Protein AF-A0A398BL85-F1 (afdb_monomer)

Sequence (91 aa):
MGLPFFGAILKPGQPGFGPLVCHANTAAARQPVAQSGMFRALFGLLSRALPAKIAGSWRRNPFFSNRNTPVVRPEILTLGQRNAARPPQGR

Structure (mmCIF, N/CA/C/O backbone):
data_AF-A0A398BL85-F1
#
_entry.id   AF-A0A398BL85-F1
#
loop_
_atom_site.group_PDB
_atom_site.id
_atom_site.type_symbol
_atom_site.label_atom_id
_atom_site.label_alt_id
_atom_site.label_comp_id
_atom_site.label_asym_id
_atom_site.label_entity_id
_atom_site.label_seq_id
_atom_sit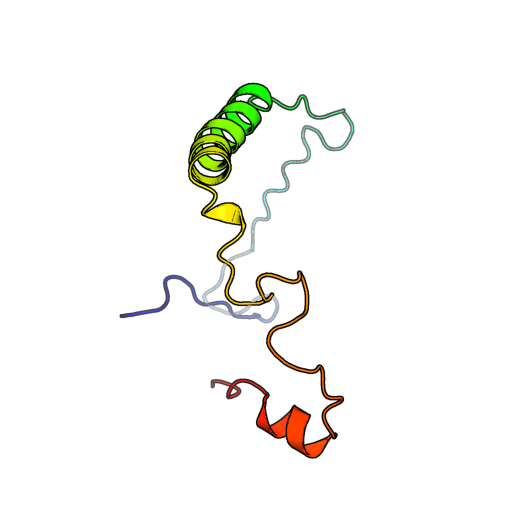e.pdbx_PDB_ins_code
_atom_site.Cartn_x
_atom_site.Cartn_y
_atom_site.Cartn_z
_atom_site.occupancy
_atom_site.B_iso_or_equiv
_atom_site.auth_seq_id
_atom_site.auth_comp_id
_atom_site.auth_asym_id
_atom_site.auth_atom_id
_atom_site.pdbx_PDB_model_num
ATOM 1 N N . MET A 1 1 ? -14.270 -19.973 -2.121 1.00 43.47 1 MET A N 1
ATOM 2 C CA . MET A 1 1 ? -13.616 -18.646 -2.168 1.00 43.47 1 MET A CA 1
ATOM 3 C C . MET A 1 1 ? -12.144 -18.847 -1.823 1.00 43.47 1 MET A C 1
ATOM 5 O O . MET A 1 1 ? -11.792 -18.811 -0.654 1.00 43.47 1 MET A O 1
ATOM 9 N N . GLY A 1 2 ? -11.323 -19.218 -2.809 1.00 55.19 2 GLY A N 1
ATOM 10 C CA . GLY A 1 2 ? -9.900 -19.515 -2.609 1.00 55.19 2 GLY A CA 1
ATOM 11 C C . GLY A 1 2 ? -9.051 -18.249 -2.704 1.00 55.19 2 GLY A C 1
ATOM 12 O O . GLY A 1 2 ? -9.367 -17.359 -3.491 1.00 55.19 2 GLY A O 1
ATOM 13 N N . LEU A 1 3 ? -7.998 -18.163 -1.889 1.00 49.91 3 LEU A N 1
ATOM 14 C CA . LEU A 1 3 ? -7.006 -17.090 -1.958 1.00 49.91 3 LEU A CA 1
ATOM 15 C C . LEU A 1 3 ? -6.361 -17.072 -3.358 1.00 49.91 3 LEU A C 1
ATOM 17 O O . LEU A 1 3 ? -5.941 -18.128 -3.830 1.00 49.91 3 LEU A O 1
ATOM 21 N N . PRO A 1 4 ? -6.248 -15.910 -4.029 1.00 65.75 4 PRO A N 1
ATOM 22 C CA . PRO A 1 4 ? -5.763 -15.822 -5.410 1.00 65.75 4 PRO A CA 1
ATOM 23 C C . PRO A 1 4 ? -4.246 -16.042 -5.558 1.00 65.75 4 PRO A C 1
ATOM 25 O O . PRO A 1 4 ? -3.691 -15.795 -6.625 1.00 65.75 4 PRO A O 1
ATOM 28 N N . PHE A 1 5 ? -3.563 -16.478 -4.498 1.00 66.62 5 PHE A N 1
ATOM 29 C CA . PHE A 1 5 ? -2.140 -16.799 -4.497 1.00 66.62 5 PHE A CA 1
ATOM 30 C C . PHE A 1 5 ? -1.772 -17.665 -3.282 1.00 66.62 5 PHE A C 1
ATOM 32 O O . PHE A 1 5 ? -2.338 -17.523 -2.199 1.00 66.62 5 PHE A O 1
ATOM 39 N N . PHE A 1 6 ? -0.783 -18.538 -3.474 1.00 67.75 6 PHE A N 1
ATOM 40 C CA . PHE A 1 6 ? -0.122 -19.338 -2.442 1.00 67.75 6 PHE A CA 1
ATOM 41 C C . PHE A 1 6 ? 1.391 -19.128 -2.573 1.00 67.75 6 PHE A C 1
ATOM 43 O O . PHE A 1 6 ? 1.909 -19.056 -3.688 1.00 67.75 6 PHE A O 1
ATOM 50 N N . GLY A 1 7 ? 2.089 -19.003 -1.445 1.00 73.12 7 GLY A N 1
ATOM 51 C CA . GLY A 1 7 ? 3.543 -18.858 -1.396 1.00 73.12 7 GLY A CA 1
ATOM 52 C C . GLY A 1 7 ? 4.175 -20.026 -0.647 1.00 73.12 7 GLY A C 1
ATOM 53 O O . GLY A 1 7 ? 3.735 -20.359 0.449 1.00 73.12 7 GLY A O 1
ATOM 54 N N . ALA A 1 8 ? 5.222 -20.619 -1.220 1.00 75.81 8 ALA A N 1
ATOM 55 C CA . ALA A 1 8 ? 6.027 -21.660 -0.586 1.00 75.81 8 ALA A CA 1
ATOM 56 C C . ALA A 1 8 ? 7.517 -21.326 -0.690 1.00 75.81 8 ALA A C 1
ATOM 58 O O . ALA A 1 8 ? 7.977 -20.801 -1.703 1.00 75.81 8 ALA A O 1
ATOM 59 N N . ILE A 1 9 ? 8.274 -21.672 0.352 1.00 80.19 9 ILE A N 1
ATOM 60 C CA . ILE A 1 9 ? 9.738 -21.641 0.333 1.00 80.19 9 ILE A CA 1
ATOM 61 C C . ILE A 1 9 ? 10.206 -23.055 0.001 1.00 80.19 9 ILE A C 1
ATOM 63 O O . ILE A 1 9 ? 9.986 -23.985 0.776 1.00 80.19 9 ILE A O 1
ATOM 67 N N . LEU A 1 10 ? 10.826 -23.221 -1.164 1.00 81.31 10 LEU A N 1
ATOM 68 C CA . LEU A 1 10 ? 11.307 -24.516 -1.638 1.00 81.31 10 LEU A CA 1
ATOM 69 C C . LEU A 1 10 ? 12.799 -24.677 -1.356 1.00 81.31 10 LEU A C 1
ATOM 71 O O . LEU A 1 10 ? 13.564 -23.712 -1.390 1.00 81.31 10 LEU A O 1
ATOM 75 N N .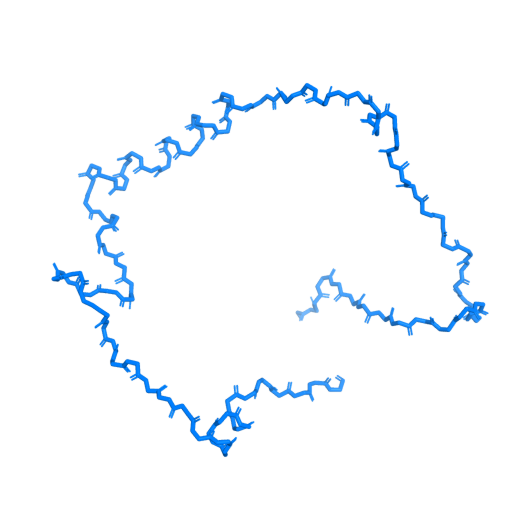 LYS A 1 11 ? 13.221 -25.920 -1.109 1.00 81.75 11 LYS A N 1
ATOM 76 C CA . LYS A 1 11 ? 14.644 -26.268 -1.082 1.00 81.75 11 LYS A CA 1
ATOM 77 C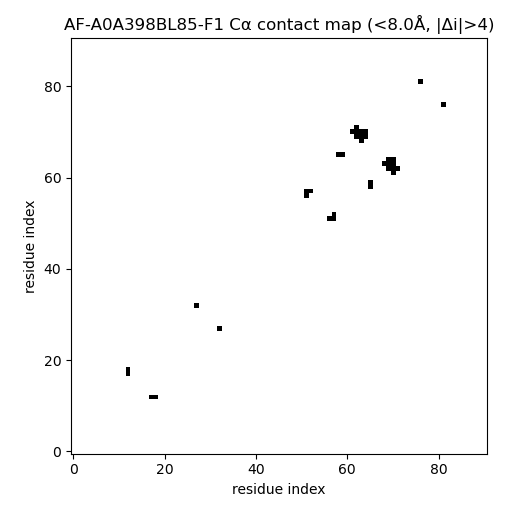 C . LYS A 1 11 ? 15.214 -26.195 -2.509 1.00 81.75 11 LYS A C 1
ATOM 79 O O . LYS A 1 11 ? 14.482 -26.485 -3.460 1.00 81.75 11 LYS A O 1
ATOM 84 N N . PRO A 1 12 ? 16.501 -25.845 -2.687 1.00 79.38 12 PRO A N 1
ATOM 85 C CA . PRO A 1 12 ? 17.138 -25.882 -4.002 1.00 79.38 12 PRO A CA 1
ATOM 86 C C . PRO A 1 12 ? 16.978 -27.260 -4.666 1.00 79.38 12 PRO A C 1
ATOM 88 O O . PRO A 1 12 ? 17.279 -28.277 -4.045 1.00 79.38 12 PRO A O 1
ATOM 91 N N . GLY A 1 13 ? 16.489 -27.293 -5.911 1.00 81.56 13 GLY A N 1
ATOM 92 C CA . GLY A 1 13 ? 16.308 -28.533 -6.682 1.00 81.56 13 GLY A CA 1
ATOM 93 C C . GLY A 1 13 ? 15.077 -29.374 -6.319 1.00 81.56 13 GLY A C 1
ATOM 94 O O . GLY A 1 13 ? 15.044 -30.556 -6.654 1.00 81.56 13 GLY A O 1
ATOM 95 N N . GLN A 1 14 ? 14.078 -28.805 -5.631 1.00 86.94 14 GLN A N 1
ATOM 96 C CA . GLN A 1 14 ? 12.840 -29.510 -5.278 1.00 86.94 14 GLN A CA 1
ATOM 97 C C . GLN A 1 14 ? 12.194 -30.189 -6.514 1.00 86.94 14 GLN A C 1
ATOM 99 O O . GLN A 1 14 ? 11.864 -29.496 -7.480 1.00 86.94 14 GLN A O 1
ATOM 104 N N . PRO A 1 15 ? 11.946 -31.515 -6.485 1.00 83.69 15 PRO A N 1
ATOM 105 C CA . PRO A 1 15 ? 11.302 -32.229 -7.586 1.00 83.69 15 PRO A CA 1
ATOM 106 C C . PRO A 1 15 ? 9.943 -31.624 -7.956 1.00 83.69 15 PRO A C 1
ATOM 108 O O . PRO A 1 15 ? 9.151 -31.280 -7.077 1.00 83.69 15 PRO A O 1
ATOM 111 N N . GLY A 1 16 ? 9.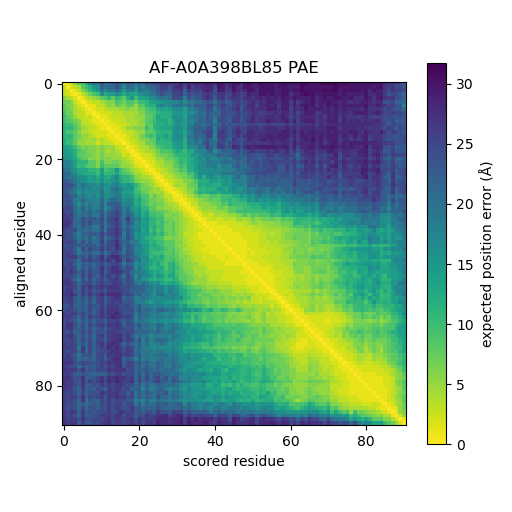673 -31.503 -9.257 1.00 84.62 16 GLY A N 1
ATOM 112 C CA . GLY A 1 16 ? 8.444 -30.895 -9.783 1.00 84.62 16 GLY A CA 1
ATOM 113 C C . GLY A 1 16 ? 8.499 -29.374 -9.961 1.00 84.62 16 GLY A C 1
ATOM 114 O O . GLY A 1 16 ? 7.572 -28.807 -10.532 1.00 84.62 16 GLY A O 1
ATOM 115 N N . PHE A 1 17 ? 9.586 -28.716 -9.546 1.00 75.50 17 PHE A N 1
ATOM 116 C CA . PHE A 1 17 ? 9.814 -27.290 -9.774 1.00 75.50 17 PHE A CA 1
A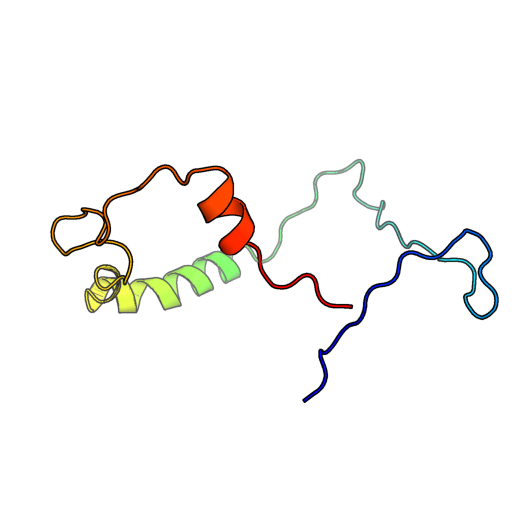TOM 117 C C . PHE A 1 17 ? 11.088 -27.091 -10.603 1.00 75.50 17 PHE A C 1
ATOM 119 O O . PHE A 1 17 ? 12.158 -27.589 -10.260 1.00 75.50 17 PHE A O 1
ATOM 126 N N . GLY A 1 18 ? 10.955 -26.397 -11.736 1.00 78.50 18 GLY A N 1
ATOM 127 C CA . GLY A 1 18 ? 12.069 -26.101 -12.640 1.00 78.50 18 GLY A CA 1
ATOM 128 C C . GLY A 1 18 ? 12.981 -24.979 -12.125 1.00 78.50 18 GLY A C 1
ATOM 129 O O . GLY A 1 18 ? 12.669 -24.337 -11.118 1.00 78.50 18 GLY A O 1
ATOM 130 N N . PRO A 1 19 ? 14.107 -24.712 -12.812 1.00 75.12 19 PRO A N 1
ATOM 131 C CA . PRO A 1 19 ? 14.986 -23.603 -12.463 1.00 75.12 19 PRO A CA 1
ATOM 132 C C . PRO A 1 19 ? 14.212 -22.283 -12.487 1.00 75.12 19 PRO A C 1
ATOM 134 O O . PRO A 1 19 ? 13.492 -21.977 -13.439 1.00 75.12 19 PRO A O 1
ATOM 137 N N . LEU A 1 20 ? 14.367 -21.493 -11.425 1.00 68.62 20 LEU A N 1
ATOM 138 C CA . LEU A 1 20 ? 13.729 -20.190 -11.325 1.00 68.62 20 LEU A CA 1
ATOM 139 C C . LEU A 1 20 ? 14.505 -19.201 -12.200 1.00 68.62 20 LEU A C 1
ATOM 141 O O . LEU A 1 20 ? 15.617 -18.793 -11.866 1.00 68.62 20 LEU A O 1
ATOM 145 N N . VAL A 1 21 ? 13.927 -18.837 -13.345 1.00 73.81 21 VAL A N 1
ATOM 146 C CA . VAL A 1 21 ? 14.499 -17.824 -14.238 1.00 73.81 21 VAL A CA 1
ATOM 147 C C . VAL A 1 21 ? 14.076 -16.447 -13.733 1.00 73.81 21 VAL A C 1
ATOM 149 O O . VAL A 1 21 ? 12.981 -15.961 -14.014 1.00 73.81 21 VAL A O 1
ATOM 152 N N . CYS A 1 22 ? 14.942 -15.817 -12.943 1.00 69.75 22 CYS A N 1
ATOM 153 C CA . CYS A 1 22 ? 14.750 -14.435 -12.521 1.00 69.75 22 CYS A CA 1
ATOM 154 C C . CYS A 1 22 ? 15.014 -13.489 -13.697 1.00 69.75 22 CYS A C 1
ATOM 156 O O . CYS A 1 22 ? 16.162 -13.284 -14.090 1.00 69.75 22 CYS A O 1
ATOM 158 N N . HIS A 1 23 ? 13.974 -12.837 -14.212 1.00 70.38 23 HIS A N 1
ATOM 159 C CA . HIS A 1 23 ? 14.147 -11.690 -15.100 1.00 70.38 23 HIS A CA 1
ATOM 160 C C . HIS A 1 23 ? 14.388 -10.430 -14.267 1.00 70.38 23 HIS A C 1
ATOM 162 O O . HIS A 1 23 ? 13.454 -9.776 -13.806 1.00 70.38 23 HIS A O 1
ATOM 168 N N . ALA A 1 24 ? 15.656 -10.081 -14.064 1.00 70.31 24 ALA A N 1
ATOM 169 C CA . ALA A 1 24 ? 16.017 -8.773 -13.540 1.00 70.31 24 ALA A CA 1
ATOM 170 C C . ALA A 1 24 ? 16.060 -7.770 -14.703 1.00 70.31 24 ALA A C 1
ATOM 172 O O . ALA A 1 24 ? 16.921 -7.859 -15.576 1.00 70.31 24 ALA A O 1
ATOM 173 N N . ASN A 1 25 ? 15.136 -6.805 -14.723 1.00 68.38 25 ASN A N 1
ATOM 174 C CA . ASN A 1 25 ? 15.166 -5.697 -15.682 1.00 68.38 25 ASN A CA 1
ATOM 175 C C . ASN A 1 25 ? 16.288 -4.713 -15.310 1.00 68.38 25 ASN A C 1
ATOM 177 O O . ASN A 1 25 ? 16.065 -3.699 -14.654 1.00 68.38 25 ASN A O 1
ATOM 181 N N . THR A 1 26 ? 17.515 -5.031 -15.719 1.00 76.31 26 THR A N 1
ATOM 182 C CA . THR A 1 26 ? 18.724 -4.244 -15.424 1.00 76.31 26 THR A CA 1
ATOM 183 C C . THR A 1 26 ? 19.035 -3.186 -16.480 1.00 76.31 26 THR A C 1
ATOM 185 O O . THR A 1 26 ? 19.998 -2.439 -16.322 1.00 76.31 26 THR A O 1
ATOM 188 N N . ALA A 1 27 ? 18.219 -3.077 -17.535 1.00 73.19 27 ALA A N 1
ATOM 189 C CA . ALA A 1 27 ? 18.451 -2.163 -18.656 1.00 73.19 27 ALA A CA 1
ATOM 190 C C . ALA A 1 27 ? 18.629 -0.694 -18.221 1.00 73.19 27 ALA A C 1
ATOM 192 O O . ALA A 1 27 ? 19.393 0.041 -18.836 1.00 73.19 27 ALA A O 1
ATOM 193 N N . ALA A 1 28 ? 17.985 -0.284 -17.125 1.00 70.56 28 ALA A N 1
ATOM 194 C CA . ALA A 1 28 ? 18.124 1.051 -16.545 1.00 70.56 28 ALA A CA 1
ATOM 195 C C . ALA A 1 28 ? 18.919 1.074 -15.223 1.00 70.56 28 ALA A C 1
ATOM 197 O O . ALA A 1 28 ? 18.896 2.066 -14.506 1.00 70.56 28 ALA A O 1
ATOM 198 N N . ALA A 1 29 ? 19.652 0.011 -14.874 1.00 75.75 29 ALA A N 1
ATOM 199 C CA . ALA A 1 29 ? 20.352 -0.081 -13.585 1.00 75.75 29 ALA A CA 1
ATOM 200 C C . ALA A 1 29 ? 21.476 0.960 -13.408 1.00 75.75 29 ALA A C 1
ATOM 202 O O . ALA A 1 29 ? 21.896 1.225 -12.286 1.00 75.75 29 ALA A O 1
ATOM 203 N N . ARG A 1 30 ? 21.981 1.535 -14.508 1.00 79.56 30 ARG A N 1
ATOM 204 C CA . ARG A 1 30 ? 23.073 2.527 -14.517 1.00 79.56 30 ARG A CA 1
ATOM 205 C C . ARG A 1 30 ? 22.654 3.899 -15.046 1.00 79.56 30 ARG A C 1
ATOM 207 O O . ARG A 1 30 ? 23.510 4.761 -15.204 1.00 79.56 30 ARG A O 1
ATOM 214 N N . GLN A 1 31 ? 21.379 4.085 -15.378 1.00 79.88 31 GLN A N 1
ATOM 215 C CA . GLN A 1 31 ? 20.877 5.305 -16.008 1.00 79.88 31 GLN A CA 1
ATOM 216 C C . GLN A 1 31 ? 19.613 5.777 -15.281 1.00 79.88 31 GLN A C 1
ATOM 218 O O . GLN A 1 31 ? 18.810 4.941 -14.867 1.00 79.88 31 GLN A O 1
ATOM 223 N N . PRO A 1 32 ? 19.397 7.093 -15.123 1.00 72.56 32 PRO A N 1
ATOM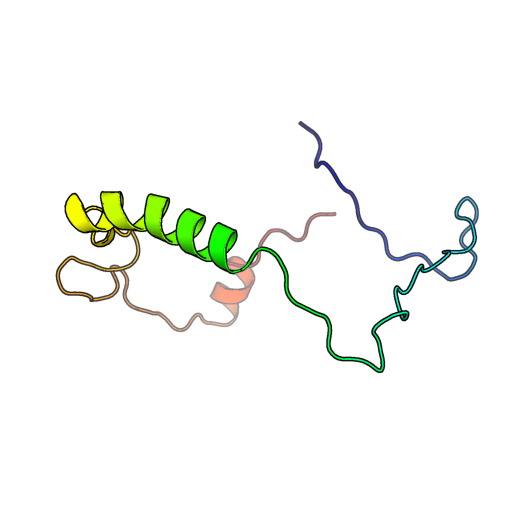 224 C CA . PRO A 1 32 ? 18.153 7.603 -14.561 1.00 72.56 32 PRO A CA 1
ATOM 225 C C . PRO A 1 32 ? 16.942 7.104 -15.362 1.00 72.56 32 PRO A C 1
ATOM 227 O O . PRO A 1 32 ? 16.874 7.272 -16.579 1.00 72.56 32 PRO A O 1
ATOM 230 N N . VAL A 1 33 ? 15.970 6.493 -14.682 1.00 78.06 33 VAL A N 1
ATOM 231 C CA . VAL A 1 33 ? 14.709 6.080 -15.310 1.00 78.06 33 VAL A CA 1
ATOM 232 C C . VAL A 1 33 ? 13.852 7.321 -15.536 1.00 78.06 33 VAL A C 1
ATOM 234 O O . VAL A 1 33 ? 13.443 7.979 -14.579 1.00 78.06 33 VAL A O 1
ATOM 237 N N . ALA A 1 34 ? 13.540 7.623 -16.797 1.00 77.06 34 ALA A N 1
ATOM 238 C CA . ALA A 1 34 ? 12.581 8.669 -17.124 1.00 77.06 34 ALA A CA 1
ATOM 239 C C . ALA A 1 34 ? 11.193 8.280 -16.590 1.00 77.06 34 ALA A C 1
ATOM 241 O O . ALA A 1 34 ? 10.558 7.338 -17.070 1.00 77.06 34 ALA A O 1
ATOM 242 N N . GLN A 1 35 ? 10.718 8.999 -15.573 1.00 78.38 35 GLN A N 1
ATOM 243 C CA . GLN A 1 35 ? 9.372 8.811 -15.048 1.00 78.38 35 GLN A CA 1
ATOM 244 C C . GLN A 1 35 ? 8.358 9.392 -16.036 1.00 78.38 35 GLN A C 1
ATOM 246 O O . GLN A 1 35 ? 8.348 10.591 -16.306 1.00 78.38 35 GLN A O 1
ATOM 251 N N . SER A 1 36 ? 7.477 8.545 -16.563 1.00 84.69 36 SER A N 1
ATOM 252 C CA . SER A 1 36 ? 6.347 8.963 -17.393 1.00 84.69 36 SER A CA 1
ATOM 253 C C . SER A 1 36 ? 5.037 8.840 -16.611 1.00 84.69 36 SER A C 1
ATOM 255 O O . SER A 1 36 ? 4.932 8.095 -15.639 1.00 84.69 36 SER A O 1
ATOM 257 N N . GLY A 1 37 ? 4.022 9.621 -16.989 1.00 86.31 37 GLY A N 1
ATOM 258 C CA . GLY A 1 37 ? 2.689 9.524 -16.383 1.00 86.31 37 GLY A CA 1
ATOM 259 C C . GLY A 1 37 ? 2.513 10.211 -15.023 1.00 86.31 37 GLY A C 1
ATOM 260 O O . GLY A 1 37 ? 1.395 10.209 -14.512 1.00 86.31 37 GLY A O 1
ATOM 261 N N . MET A 1 38 ? 3.541 10.871 -14.477 1.00 88.88 38 MET A N 1
ATOM 262 C CA . MET A 1 38 ? 3.454 11.614 -13.207 1.00 88.88 38 MET A CA 1
ATOM 263 C C . MET A 1 38 ? 2.300 12.627 -13.200 1.00 88.88 38 MET A C 1
ATOM 265 O O . MET A 1 38 ? 1.540 12.707 -12.240 1.00 88.88 38 MET A O 1
ATOM 269 N N . PHE A 1 39 ? 2.104 13.349 -14.307 1.00 90.94 39 PHE A N 1
ATOM 270 C CA . PHE A 1 39 ? 1.009 14.312 -14.432 1.00 90.94 39 PHE A CA 1
ATOM 271 C C . PHE A 1 39 ? -0.372 13.642 -14.376 1.00 90.94 39 PHE A C 1
ATOM 273 O O . PHE A 1 39 ? -1.268 14.117 -13.683 1.00 90.94 39 PHE A O 1
ATOM 280 N N . ARG A 1 40 ? -0.540 12.496 -15.053 1.00 92.31 40 ARG A N 1
ATOM 281 C CA . ARG A 1 40 ? -1.786 11.713 -15.001 1.00 92.31 40 ARG A CA 1
ATOM 282 C C . AR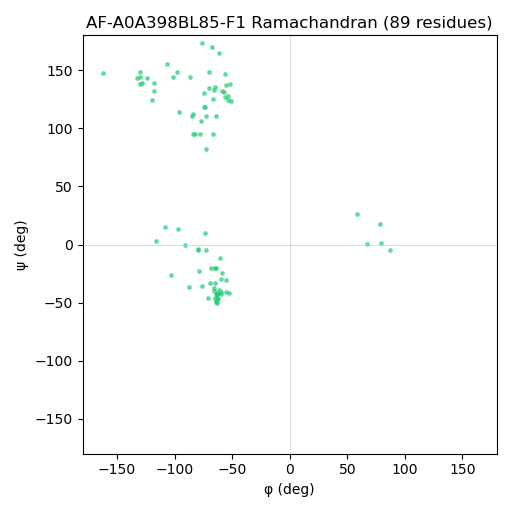G A 1 40 ? -2.033 11.150 -13.603 1.00 92.31 40 ARG A C 1
ATOM 284 O O . ARG A 1 40 ? -3.169 11.181 -13.141 1.00 92.31 40 ARG A O 1
ATOM 291 N N . ALA A 1 41 ? -0.988 10.680 -12.923 1.00 92.19 41 ALA A N 1
ATOM 292 C CA . ALA A 1 41 ? -1.078 10.198 -11.548 1.00 92.19 41 ALA A CA 1
ATOM 293 C C . ALA A 1 41 ? -1.487 11.322 -10.584 1.00 92.19 41 ALA A C 1
ATOM 295 O O . ALA A 1 41 ? -2.414 11.147 -9.792 1.00 92.19 41 ALA A O 1
ATOM 296 N N . LEU A 1 42 ? -0.862 12.497 -10.705 1.00 94.56 42 LEU A N 1
ATOM 297 C CA . LEU A 1 42 ? -1.195 13.671 -9.903 1.00 94.56 42 LEU A CA 1
ATOM 298 C C . LEU A 1 42 ? -2.635 14.128 -10.154 1.00 94.56 42 LEU A C 1
ATOM 300 O O . LEU A 1 42 ? -3.386 14.342 -9.206 1.00 94.56 42 LEU A O 1
ATOM 304 N N . PHE A 1 43 ? -3.053 14.218 -11.416 1.00 95.94 43 PHE A N 1
ATOM 305 C CA . PHE A 1 43 ? -4.426 14.577 -11.762 1.00 95.94 43 PHE A CA 1
ATOM 306 C C . PHE A 1 43 ? -5.436 13.542 -11.244 1.00 95.94 43 PHE A C 1
ATOM 308 O O . PHE A 1 43 ? -6.464 13.902 -10.671 1.00 95.94 43 PHE A O 1
ATOM 315 N N . GLY A 1 44 ? -5.122 12.249 -11.362 1.00 92.19 44 GLY A N 1
ATOM 316 C CA . GLY A 1 44 ? -5.928 11.164 -10.806 1.00 92.19 44 GLY A CA 1
ATOM 317 C C . GLY A 1 44 ? -6.083 11.270 -9.287 1.00 92.19 44 GLY A C 1
ATOM 318 O O . GLY A 1 44 ? -7.191 11.135 -8.770 1.00 92.19 44 GLY A O 1
ATOM 319 N N . LEU A 1 45 ? -5.005 11.594 -8.571 1.00 93.75 45 LEU A N 1
ATOM 320 C CA . LEU A 1 45 ? -5.053 11.840 -7.132 1.00 93.75 45 LEU A CA 1
ATOM 321 C C . LEU A 1 45 ? -5.925 13.059 -6.798 1.00 93.75 45 LEU A C 1
ATOM 323 O O . LEU A 1 45 ? -6.829 12.961 -5.965 1.00 93.75 45 LEU A O 1
ATOM 327 N N . LEU A 1 46 ? -5.688 14.191 -7.465 1.00 94.81 46 LEU A N 1
ATOM 328 C CA . LEU A 1 46 ? -6.410 15.439 -7.215 1.00 94.81 46 LEU A CA 1
ATOM 329 C C . LEU A 1 46 ? -7.904 15.308 -7.523 1.00 94.81 46 LEU A C 1
ATOM 331 O O . LEU A 1 46 ? -8.721 15.727 -6.709 1.00 94.81 46 LEU A O 1
ATOM 335 N N . SER A 1 47 ? -8.274 14.667 -8.633 1.00 94.19 47 SER A N 1
ATOM 336 C CA . SER A 1 47 ? -9.678 14.453 -9.017 1.00 94.19 47 SER A CA 1
ATOM 337 C C . SER A 1 47 ? -10.471 13.650 -7.979 1.00 94.19 47 SER A C 1
ATOM 339 O O . SER A 1 47 ? -11.667 13.873 -7.814 1.00 94.19 47 SER A O 1
ATOM 341 N N . ARG A 1 48 ? -9.810 12.757 -7.231 1.00 87.75 48 ARG A N 1
ATOM 342 C CA . ARG A 1 48 ? -10.426 11.959 -6.156 1.00 87.75 48 ARG A CA 1
ATOM 343 C C . ARG A 1 48 ? -10.409 12.689 -4.815 1.00 87.75 48 ARG A C 1
ATOM 345 O O . ARG A 1 48 ? -11.360 12.583 -4.044 1.00 87.75 48 ARG A O 1
ATOM 352 N N . ALA A 1 49 ? -9.343 13.436 -4.534 1.00 89.62 49 ALA A N 1
ATOM 353 C CA . ALA A 1 49 ? -9.185 14.169 -3.281 1.00 89.62 49 ALA A CA 1
ATOM 354 C C . ALA A 1 49 ? -10.044 15.443 -3.222 1.00 89.62 49 ALA A C 1
ATOM 356 O O . ALA A 1 49 ? -10.549 15.801 -2.157 1.00 89.62 49 ALA A O 1
ATOM 357 N N . LEU A 1 50 ? -10.224 16.133 -4.351 1.00 93.62 50 LEU A N 1
ATOM 358 C CA . LEU A 1 50 ? -10.887 17.434 -4.402 1.00 93.62 50 LEU A CA 1
ATOM 359 C C . LEU A 1 50 ? -12.374 17.369 -4.004 1.00 93.62 50 LEU A C 1
ATOM 361 O O . LEU A 1 50 ? -12.762 18.160 -3.143 1.00 93.62 50 LEU A O 1
ATOM 365 N N . PRO A 1 51 ? -13.193 16.411 -4.490 1.00 92.56 51 PRO A N 1
ATOM 366 C CA . PRO A 1 51 ? -14.572 16.261 -4.029 1.00 92.56 51 PRO A CA 1
ATOM 367 C C . PRO A 1 51 ? -14.651 15.986 -2.526 1.00 92.56 51 PRO A C 1
ATOM 369 O O . PRO A 1 51 ? -15.468 16.585 -1.833 1.00 92.56 51 PRO A O 1
ATOM 372 N N . ALA A 1 52 ? -13.757 15.143 -1.992 1.00 87.44 52 ALA A N 1
ATOM 373 C CA . ALA A 1 52 ? -13.705 14.851 -0.561 1.00 87.44 52 ALA A CA 1
ATOM 374 C C . ALA A 1 52 ? -13.324 16.084 0.275 1.00 87.44 52 ALA A C 1
ATOM 376 O O . ALA A 1 52 ? -13.810 16.245 1.398 1.00 87.44 52 ALA A O 1
ATOM 377 N N . LYS A 1 53 ? -12.474 16.963 -0.274 1.00 87.69 53 LYS A N 1
ATOM 378 C CA . LYS A 1 53 ? -12.082 18.231 0.350 1.00 87.69 53 LYS A CA 1
ATOM 379 C C . LYS A 1 53 ? -13.229 19.241 0.357 1.00 87.69 53 LYS A C 1
ATOM 381 O O . LYS A 1 53 ? -13.499 19.812 1.412 1.00 87.69 53 LYS A O 1
ATOM 386 N N . ILE A 1 54 ? -13.918 19.403 -0.775 1.00 91.81 54 ILE A N 1
ATOM 387 C CA . ILE A 1 54 ? -15.077 20.298 -0.936 1.00 91.81 54 ILE A CA 1
ATOM 388 C C . ILE A 1 54 ? -16.241 19.840 -0.049 1.00 91.81 54 ILE A C 1
ATOM 390 O O . ILE A 1 54 ? -16.777 20.633 0.716 1.00 91.81 54 ILE A O 1
ATOM 394 N N . ALA A 1 55 ? -16.580 18.550 -0.078 1.00 89.38 55 ALA A N 1
ATOM 395 C CA . ALA A 1 55 ? -17.659 17.980 0.730 1.00 89.38 55 ALA A CA 1
ATOM 396 C C . ALA A 1 55 ? -17.318 17.865 2.229 1.00 89.38 55 ALA A C 1
ATOM 398 O O . ALA A 1 55 ? -18.140 17.411 3.021 1.00 89.38 55 ALA A O 1
ATOM 399 N N . GLY A 1 56 ? -16.083 18.186 2.634 1.00 84.56 56 GLY A N 1
ATOM 400 C CA . GLY A 1 56 ? -15.616 18.054 4.017 1.00 84.56 56 GLY A CA 1
ATOM 401 C C . GLY A 1 56 ? -15.496 16.610 4.522 1.00 84.56 56 GLY A C 1
ATOM 402 O O . GLY A 1 56 ? -15.076 16.398 5.661 1.00 84.56 56 GLY A O 1
ATOM 403 N N . SER A 1 57 ? -15.806 15.607 3.692 1.00 84.88 57 SER A N 1
ATOM 404 C CA . SER A 1 57 ? -15.795 14.193 4.071 1.00 84.88 57 SER A CA 1
ATOM 405 C C . SER A 1 57 ? -14.406 13.683 4.434 1.00 84.88 57 SER A C 1
ATOM 407 O O . SER A 1 57 ? -14.315 12.699 5.156 1.00 84.88 57 SER A O 1
ATOM 409 N N . TRP A 1 58 ? -13.342 14.361 3.995 1.00 80.56 58 TRP A N 1
ATOM 410 C CA . TRP A 1 58 ? -11.960 14.062 4.384 1.00 80.56 58 TRP A CA 1
ATOM 411 C C . TRP A 1 58 ? -11.711 14.150 5.899 1.00 80.56 58 TRP A C 1
ATOM 413 O O . TRP A 1 58 ? -10.796 13.505 6.402 1.00 80.56 58 TRP A O 1
ATOM 423 N N . ARG A 1 59 ? -12.526 14.921 6.635 1.00 82.38 59 ARG A N 1
ATOM 424 C CA . ARG A 1 59 ? -12.450 15.003 8.103 1.00 82.38 59 ARG A CA 1
ATOM 425 C C . ARG A 1 59 ? -13.100 13.805 8.794 1.00 82.38 59 ARG A C 1
ATOM 427 O O . ARG A 1 59 ? -12.755 13.503 9.932 1.00 82.38 59 ARG A O 1
ATOM 434 N N . ARG A 1 60 ? -14.016 13.108 8.110 1.00 82.50 60 ARG A N 1
ATOM 435 C CA . ARG A 1 60 ? -14.676 11.904 8.627 1.00 82.50 60 ARG A CA 1
ATOM 436 C C . ARG A 1 60 ? -13.714 10.733 8.496 1.00 82.50 60 ARG A C 1
ATOM 438 O O . ARG A 1 60 ? -13.623 10.112 7.441 1.00 82.50 60 ARG A O 1
ATOM 445 N N . ASN A 1 61 ? -12.988 10.451 9.565 1.00 83.81 61 ASN A N 1
ATOM 446 C CA . ASN A 1 61 ? -12.096 9.309 9.634 1.00 83.81 61 ASN A CA 1
ATOM 447 C C . ASN A 1 61 ? -12.384 8.523 10.928 1.00 83.81 61 ASN A C 1
ATOM 449 O O . ASN A 1 61 ? -12.790 9.123 11.922 1.00 83.81 61 ASN A O 1
ATOM 453 N N . PRO A 1 62 ? -12.202 7.195 10.930 1.00 88.56 62 PRO A N 1
ATOM 454 C CA . PRO A 1 62 ? -12.542 6.360 12.081 1.00 88.56 62 PRO A CA 1
ATOM 455 C C . PRO A 1 62 ? -11.484 6.397 13.193 1.00 88.56 62 PRO A C 1
ATOM 457 O O . PRO A 1 62 ? -11.685 5.784 14.234 1.00 88.56 62 PRO A O 1
ATOM 460 N N . PHE A 1 63 ? -10.349 7.069 12.980 1.00 89.88 63 PHE A N 1
ATOM 461 C CA . PHE A 1 63 ? -9.187 7.012 13.869 1.00 89.88 63 PHE A CA 1
ATOM 462 C C . PHE A 1 63 ? -9.051 8.250 14.762 1.00 89.88 63 PHE A C 1
ATOM 464 O O . PHE A 1 63 ? -8.495 8.158 15.856 1.00 89.88 63 PHE A O 1
ATOM 471 N N . PHE A 1 64 ? -9.580 9.395 14.331 1.00 90.25 64 PHE A N 1
ATOM 472 C CA . PHE A 1 64 ? -9.470 10.683 15.002 1.00 90.25 64 PHE A CA 1
ATOM 473 C C . PHE A 1 64 ? -10.838 11.350 15.141 1.00 90.25 64 PHE A C 1
ATOM 475 O O . PHE A 1 64 ? -11.642 11.375 14.211 1.00 90.25 64 PHE A O 1
ATOM 482 N N . SER A 1 65 ? -11.071 11.936 16.309 1.00 87.06 65 SER A N 1
ATOM 483 C CA . SER A 1 65 ? -12.234 12.756 16.611 1.00 87.06 65 SER A CA 1
ATOM 484 C C . SER A 1 65 ? -12.218 14.071 15.823 1.00 87.06 65 SER A C 1
ATOM 486 O O . SER A 1 65 ? -11.196 14.495 15.280 1.00 87.06 65 SER A O 1
ATOM 488 N N . ASN A 1 66 ? -13.334 14.800 15.866 1.00 84.69 66 ASN A N 1
ATOM 489 C CA . ASN A 1 66 ? -13.450 16.147 15.291 1.00 84.69 66 ASN A CA 1
ATOM 490 C C . ASN A 1 66 ? -12.485 17.178 15.916 1.00 84.69 66 ASN A C 1
ATOM 492 O O . ASN A 1 66 ? -12.341 18.276 15.386 1.00 84.69 66 ASN A O 1
ATOM 496 N N . ARG A 1 67 ? -11.832 16.844 17.040 1.00 86.69 67 ARG A N 1
ATOM 497 C CA . ARG A 1 67 ? -10.799 17.663 17.695 1.00 86.69 67 ARG A CA 1
ATOM 498 C C . ARG A 1 67 ? -9.376 17.235 17.315 1.00 86.69 67 ARG A C 1
ATOM 500 O O . ARG A 1 67 ? -8.429 17.645 17.974 1.00 86.69 67 ARG A O 1
ATOM 507 N N . ASN A 1 68 ? -9.222 16.405 16.278 1.00 83.12 68 ASN A N 1
ATOM 508 C CA . ASN A 1 68 ? -7.952 15.810 15.845 1.00 83.12 68 ASN A CA 1
ATOM 509 C C . ASN A 1 68 ? -7.260 14.962 16.928 1.00 83.12 68 ASN A C 1
ATOM 511 O O . ASN A 1 68 ? -6.043 14.800 16.914 1.00 83.12 68 ASN A O 1
ATOM 515 N N . THR A 1 69 ? -8.024 14.405 17.870 1.00 89.44 69 THR A N 1
ATOM 516 C CA . THR A 1 69 ? -7.497 13.492 18.895 1.00 89.44 69 THR A CA 1
ATOM 517 C C . THR A 1 69 ? -7.809 12.048 18.521 1.00 89.44 69 THR A C 1
ATOM 519 O O . THR A 1 69 ? -8.893 11.809 17.991 1.00 89.44 69 THR A O 1
ATOM 522 N N . PRO A 1 70 ? -6.930 11.072 18.803 1.00 90.44 70 PRO A N 1
ATOM 523 C CA . PRO A 1 70 ? -7.254 9.662 18.608 1.00 90.44 70 PRO A CA 1
ATOM 524 C C . PRO A 1 70 ? -8.575 9.290 19.292 1.00 90.44 70 PRO A C 1
ATOM 526 O O . PRO A 1 70 ? -8.835 9.729 20.414 1.00 90.44 70 PRO A O 1
ATOM 529 N N . VAL A 1 71 ? -9.415 8.494 18.624 1.00 91.69 71 VAL A N 1
ATOM 530 C CA . VAL A 1 71 ? -10.684 8.012 19.209 1.00 91.69 71 VAL A CA 1
ATOM 531 C C . VAL A 1 71 ? -10.463 7.018 20.352 1.00 91.69 71 VAL A C 1
ATOM 533 O O . VAL A 1 71 ? -11.342 6.828 21.185 1.00 91.69 71 VAL A O 1
ATOM 536 N N . VAL A 1 72 ? -9.281 6.404 20.403 1.00 89.62 72 VAL A N 1
ATOM 537 C CA . VAL A 1 72 ? -8.859 5.456 21.435 1.00 89.62 72 VAL A CA 1
ATOM 538 C C . VAL A 1 72 ? -7.563 5.923 22.080 1.00 89.62 72 VAL A C 1
ATOM 540 O O . VAL A 1 72 ? -6.676 6.465 21.418 1.00 89.62 72 VAL A O 1
ATOM 543 N N . ARG A 1 73 ? -7.437 5.693 23.387 1.00 89.94 73 ARG A N 1
ATOM 544 C CA . ARG A 1 73 ? -6.186 5.930 24.106 1.00 89.94 73 ARG A CA 1
ATOM 545 C C . ARG A 1 73 ? -5.190 4.819 23.745 1.00 89.94 73 ARG A C 1
ATOM 547 O O . ARG A 1 73 ? -5.563 3.652 23.841 1.00 89.94 73 ARG A O 1
ATOM 554 N N . PRO A 1 74 ? -3.944 5.141 23.359 1.00 87.81 74 PRO A N 1
ATOM 555 C CA . PRO A 1 74 ? -2.929 4.119 23.143 1.00 87.81 74 PRO A CA 1
ATOM 556 C C . PRO A 1 74 ? -2.594 3.419 24.468 1.00 87.81 74 PRO A C 1
ATOM 558 O O . PRO A 1 74 ? -2.369 4.077 25.484 1.00 87.81 74 PRO A O 1
ATOM 561 N N . GLU A 1 75 ? -2.549 2.089 24.442 1.00 91.88 75 GLU A N 1
ATOM 562 C CA . GLU A 1 75 ? -2.159 1.237 25.567 1.00 91.88 75 GLU A CA 1
ATOM 563 C C . GLU A 1 75 ? -0.903 0.443 25.193 1.00 91.88 75 GLU A C 1
ATOM 565 O O . GLU A 1 75 ? -0.771 -0.052 24.070 1.00 91.88 75 GLU A O 1
ATOM 570 N N . ILE A 1 76 ? 0.032 0.319 26.135 1.00 92.62 76 ILE A N 1
ATOM 571 C CA . ILE A 1 76 ? 1.188 -0.563 25.979 1.00 92.62 76 ILE A CA 1
ATOM 572 C C . ILE A 1 76 ? 0.759 -1.961 26.411 1.00 92.62 76 ILE A C 1
ATOM 574 O O . ILE A 1 76 ? 0.547 -2.216 27.593 1.00 92.62 76 ILE A O 1
ATOM 578 N N . LEU A 1 77 ? 0.661 -2.870 25.444 1.00 93.50 77 LEU A N 1
ATOM 579 C CA . LEU A 1 77 ? 0.279 -4.250 25.713 1.00 93.50 77 LEU A CA 1
ATOM 580 C C . LEU A 1 77 ? 1.388 -5.001 26.461 1.00 93.50 77 LEU A C 1
ATOM 582 O O . LEU A 1 77 ? 2.558 -4.996 26.062 1.00 93.50 77 LEU A O 1
ATOM 586 N N . THR A 1 78 ? 0.995 -5.739 27.493 1.00 96.06 78 THR A N 1
ATOM 587 C CA . THR A 1 78 ? 1.837 -6.744 28.153 1.00 96.06 78 THR A CA 1
ATOM 588 C C . THR A 1 78 ? 2.229 -7.861 27.180 1.00 96.06 78 THR A C 1
ATOM 590 O O . THR A 1 78 ? 1.626 -8.049 26.120 1.00 96.06 78 THR A O 1
ATOM 593 N N . LEU A 1 79 ? 3.236 -8.666 27.536 1.00 92.94 79 LEU A N 1
ATOM 594 C CA . LEU A 1 79 ? 3.635 -9.822 26.724 1.00 92.94 79 LEU A CA 1
ATOM 595 C C . LEU A 1 79 ? 2.461 -10.784 26.455 1.00 92.94 79 LEU A C 1
ATOM 597 O O . LEU A 1 79 ? 2.305 -11.239 25.323 1.00 92.94 79 LEU A O 1
ATOM 601 N N . GLY A 1 80 ? 1.615 -11.037 27.460 1.00 94.69 80 GLY A N 1
ATOM 602 C CA . GLY A 1 80 ? 0.433 -11.895 27.329 1.00 94.69 80 GLY A CA 1
ATOM 603 C C . GLY A 1 80 ? -0.598 -11.337 26.345 1.00 94.69 80 GLY A C 1
ATO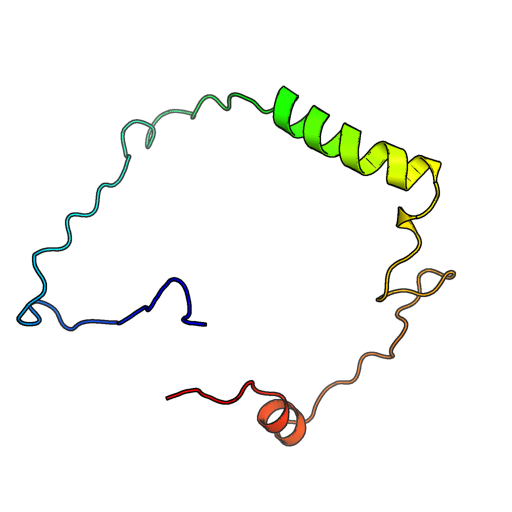M 604 O O . GLY A 1 80 ? -0.997 -12.038 25.417 1.00 94.69 80 GLY A O 1
ATOM 605 N N . GLN A 1 81 ? -0.956 -10.055 26.478 1.00 94.88 81 GLN A N 1
ATOM 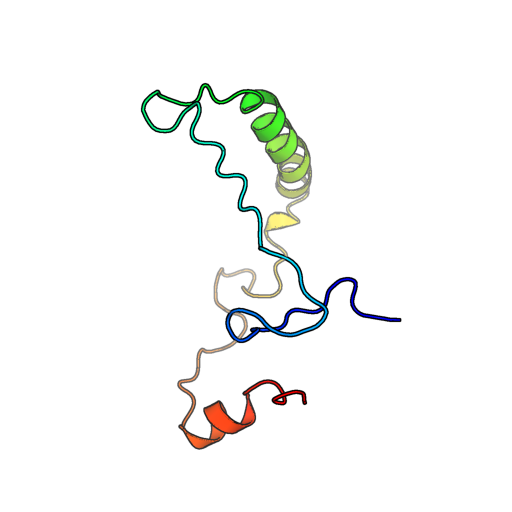606 C CA . GLN A 1 81 ? -1.882 -9.380 25.557 1.00 94.88 81 GLN A CA 1
ATOM 607 C C . GLN A 1 81 ? -1.342 -9.353 24.119 1.00 94.88 81 GLN A C 1
ATOM 609 O O . GLN A 1 81 ? -2.093 -9.585 23.173 1.00 94.88 81 GLN A O 1
ATOM 614 N N . ARG A 1 82 ? -0.030 -9.139 23.935 1.00 92.38 82 ARG A N 1
ATOM 615 C CA . ARG A 1 82 ? 0.595 -9.205 22.603 1.00 92.38 82 ARG A CA 1
ATOM 616 C C . ARG A 1 82 ? 0.499 -10.593 21.985 1.00 92.38 82 ARG A C 1
ATOM 618 O O . ARG A 1 82 ? 0.224 -10.693 20.796 1.00 92.38 82 ARG A O 1
ATOM 625 N N . ASN A 1 83 ? 0.732 -11.648 22.764 1.00 93.12 83 ASN A N 1
ATOM 626 C CA . ASN A 1 83 ? 0.633 -13.020 22.267 1.00 93.12 83 ASN A CA 1
ATOM 627 C C . ASN A 1 83 ? -0.809 -13.380 21.879 1.00 93.12 83 ASN A C 1
ATOM 629 O O . ASN A 1 83 ? -0.997 -14.030 20.856 1.00 93.12 83 ASN A O 1
ATOM 633 N N . ALA A 1 84 ? -1.804 -12.909 22.637 1.00 91.75 84 ALA A N 1
ATOM 634 C CA . ALA A 1 84 ? -3.222 -13.110 22.331 1.00 91.75 84 ALA A CA 1
ATOM 635 C C . ALA A 1 84 ? -3.701 -12.329 21.091 1.00 91.75 84 ALA A C 1
ATOM 637 O O . ALA A 1 84 ? -4.560 -12.809 20.361 1.00 91.75 84 ALA A O 1
ATOM 638 N N . ALA A 1 85 ? -3.137 -11.144 20.829 1.00 89.06 85 ALA A N 1
ATOM 639 C CA . ALA A 1 85 ? -3.472 -10.321 19.663 1.00 89.06 85 ALA A CA 1
ATOM 640 C C . ALA A 1 85 ? -2.787 -10.774 18.359 1.00 89.06 85 ALA A C 1
ATOM 642 O O . ALA A 1 85 ? -3.025 -10.183 17.302 1.00 89.06 85 ALA A O 1
ATOM 643 N N . ARG A 1 86 ? -1.910 -11.789 18.406 1.00 87.19 86 ARG A N 1
ATOM 644 C CA . ARG A 1 86 ? -1.308 -12.335 17.186 1.00 87.19 86 ARG A CA 1
ATOM 645 C C . ARG A 1 86 ? -2.405 -12.979 16.335 1.00 87.19 86 ARG A C 1
ATOM 647 O O . ARG A 1 86 ? -3.217 -13.729 16.875 1.00 87.19 86 ARG A O 1
ATOM 654 N N . PRO A 1 87 ? -2.425 -12.737 15.013 1.00 84.94 87 PRO A N 1
ATOM 655 C CA . PRO A 1 87 ? -3.312 -13.482 14.134 1.00 84.94 87 PRO A CA 1
ATOM 656 C C . PRO A 1 87 ? -3.041 -14.987 14.295 1.00 84.94 87 PRO A C 1
ATOM 658 O O . PRO A 1 87 ? -1.889 -15.367 14.549 1.00 84.94 87 PRO A O 1
ATOM 661 N N . PRO A 1 88 ? -4.072 -15.845 14.172 1.00 77.62 88 PRO A N 1
ATOM 662 C CA . PRO A 1 88 ? -3.886 -17.284 14.266 1.00 77.62 88 PRO A CA 1
ATOM 663 C C . PRO A 1 88 ? -2.809 -17.696 13.265 1.00 77.62 88 PRO A C 1
ATOM 665 O O . PRO A 1 88 ? -2.897 -17.373 12.080 1.00 77.62 88 PRO A O 1
ATOM 668 N N . GLN A 1 89 ? -1.762 -18.363 13.753 1.00 65.00 89 GLN A N 1
ATOM 669 C CA . GLN A 1 89 ? -0.747 -18.947 12.885 1.00 65.00 89 GLN A CA 1
ATOM 670 C C . GLN A 1 89 ? -1.423 -20.076 12.103 1.00 65.00 89 GLN A C 1
ATOM 672 O O . GLN A 1 89 ? -1.624 -21.175 12.615 1.00 65.00 89 GLN A O 1
ATOM 677 N N . GLY A 1 90 ? -1.875 -19.747 10.894 1.00 60.62 90 GLY A N 1
ATOM 678 C CA . GLY A 1 90 ? -2.467 -20.692 9.962 1.00 60.62 90 GLY A CA 1
ATOM 679 C C . GLY A 1 90 ? -1.425 -21.700 9.495 1.00 60.62 90 GLY A C 1
ATOM 680 O O . GLY A 1 90 ? -0.357 -21.308 9.025 1.00 60.62 90 GLY A O 1
ATOM 681 N N . ARG A 1 91 ? -1.776 -22.974 9.687 1.00 42.50 91 ARG A N 1
ATOM 682 C CA . ARG A 1 91 ? -1.252 -24.148 8.983 1.00 42.50 91 ARG A CA 1
ATOM 683 C C . ARG A 1 91 ? -1.498 -24.048 7.482 1.00 42.50 91 ARG A C 1
ATOM 685 O O . ARG A 1 91 ? -2.541 -23.463 7.112 1.00 42.50 91 ARG A O 1
#

Secondary structure (DSSP, 8-state):
---S-----PPTT-TT----------TTTTS-----SHHHHHHHHHHHHHHHHHTSGGG--SSB-TTS-BSS------HHHHHHTSPP---

Organism: NCBI:txid2306023

pLDDT: mean 82.18, std 11.32, range [42.5, 96.06]

Solvent-accessible surface area (backbone atoms only — not comparable to full-atom values): 6414 Å² total; per-residue (Å²): 139,77,74,99,70,86,87,82,90,76,63,93,81,42,87,97,55,76,85,83,82,79,84,74,87,55,90,52,75,89,47,88,75,83,83,75,62,60,68,59,53,51,48,54,51,46,68,62,46,46,59,32,58,76,70,49,51,69,69,71,49,97,60,38,42,99,82,76,40,62,71,62,84,89,75,88,71,50,74,68,57,50,62,69,68,49,74,80,84,78,129

Foldseek 3Di:
DDDPDDDDDDDPPPPPDDDDDDDDPCVCVPHDDPDPCPVVVVVVVCVVVVVCVVVVVVCDDQQADNVRHGPDDDDDDDPVRVVVPDDPPDD

Mean predicted aligned error: 15.09 Å

Radius of gyration: 23.69 Å; Cα contacts (8 Å, |Δi|>4): 18; chains: 1; bounding box: 41×52×47 Å